Protein AF-A0A397C270-F1 (afdb_monomer)

Mean predicted aligned error: 6.36 Å

Secondary structure (DSSP, 8-state):
-TTTTT-HHHHHHHHHHTT--S-----------HHHHHHHHTT-----SSSHHHH--SSHHHHHHH-TTSHHHHH--BTTB-S------TTHHHHHHHIIIII--

Structure (mmCIF, N/CA/C/O backbone):
data_AF-A0A397C270-F1
#
_entry.id   AF-A0A397C270-F1
#
loop_
_atom_site.group_PDB
_atom_site.id
_atom_site.type_symbol
_atom_site.label_atom_id
_atom_site.label_alt_id
_atom_site.label_comp_id
_atom_site.label_asym_id
_atom_site.label_entity_id
_atom_site.label_seq_id
_atom_site.pdbx_PDB_ins_code
_atom_site.Cartn_x
_atom_site.Cartn_y
_atom_site.Cartn_z
_atom_site.occupancy
_atom_site.B_iso_or_equiv
_atom_site.auth_seq_id
_atom_site.auth_comp_id
_atom_site.auth_asym_id
_atom_site.auth_atom_id
_atom_site.pdbx_PDB_model_num
ATOM 1 N N . MET A 1 1 ? 6.887 -8.512 3.217 1.00 58.69 1 MET A N 1
ATOM 2 C CA . MET A 1 1 ? 6.119 -8.523 1.948 1.00 58.69 1 MET A CA 1
ATOM 3 C C . MET A 1 1 ? 4.794 -9.216 2.226 1.00 58.69 1 MET A C 1
ATOM 5 O O . MET A 1 1 ? 4.772 -10.439 2.288 1.00 58.69 1 MET A O 1
ATOM 9 N N . SER A 1 2 ? 3.718 -8.462 2.455 1.00 68.75 2 SER A N 1
ATOM 10 C CA . SER A 1 2 ? 2.409 -8.992 2.882 1.00 68.75 2 SER A CA 1
ATOM 11 C C . SER A 1 2 ? 1.846 -10.069 1.942 1.00 68.75 2 SER A C 1
ATOM 13 O O . SER A 1 2 ? 1.143 -10.967 2.392 1.00 68.75 2 SER A O 1
ATOM 15 N N . PHE A 1 3 ? 2.248 -10.055 0.666 1.00 77.00 3 PHE A N 1
ATOM 16 C CA . PHE A 1 3 ? 1.965 -11.124 -0.294 1.00 77.00 3 PHE A CA 1
ATOM 17 C C . PHE A 1 3 ? 2.569 -12.477 0.110 1.00 77.00 3 PHE A C 1
ATOM 19 O O . PHE A 1 3 ? 1.842 -13.455 0.257 1.00 77.00 3 PHE A O 1
ATOM 26 N N . PHE A 1 4 ? 3.876 -12.535 0.383 1.00 77.19 4 PHE A N 1
ATOM 27 C CA . PHE A 1 4 ? 4.543 -13.776 0.807 1.00 77.19 4 PHE A CA 1
ATOM 28 C C . PHE A 1 4 ? 4.138 -14.229 2.216 1.00 77.19 4 PHE A C 1
ATOM 30 O O . PHE A 1 4 ? 4.292 -15.399 2.548 1.00 77.19 4 PHE A O 1
ATOM 37 N N . ALA A 1 5 ? 3.594 -13.320 3.028 1.00 83.31 5 ALA A N 1
ATOM 38 C CA . ALA A 1 5 ? 3.019 -13.642 4.331 1.00 83.31 5 ALA A CA 1
ATOM 39 C C . ALA A 1 5 ? 1.556 -14.133 4.252 1.00 83.31 5 ALA A C 1
ATOM 41 O O . ALA A 1 5 ? 0.955 -14.393 5.290 1.00 83.31 5 ALA A O 1
ATOM 42 N N . GLY A 1 6 ? 0.956 -14.224 3.055 1.00 87.31 6 GLY A N 1
ATOM 43 C CA . GLY A 1 6 ? -0.447 -14.626 2.879 1.00 87.31 6 GLY A CA 1
ATOM 44 C C . GLY A 1 6 ? -1.469 -13.600 3.387 1.00 87.31 6 GLY A C 1
ATOM 45 O O . GLY A 1 6 ? -2.638 -13.926 3.559 1.00 87.31 6 GLY A O 1
ATOM 46 N N . GLN A 1 7 ? -1.053 -12.355 3.624 1.00 89.81 7 GLN A N 1
ATOM 47 C CA . GLN A 1 7 ? -1.876 -11.309 4.243 1.00 89.81 7 GLN A CA 1
ATOM 48 C C . GLN A 1 7 ? -2.665 -10.468 3.231 1.00 89.81 7 GLN A C 1
ATOM 50 O O . GLN A 1 7 ? -3.452 -9.617 3.633 1.00 89.81 7 GLN A O 1
ATOM 55 N N . CYS A 1 8 ? -2.483 -10.679 1.923 1.00 89.88 8 CYS A N 1
ATOM 56 C CA . CYS A 1 8 ? -3.154 -9.868 0.902 1.00 89.88 8 CYS A CA 1
ATOM 57 C C . CYS A 1 8 ? -4.682 -9.885 1.012 1.00 89.88 8 CYS A C 1
ATOM 59 O O . CYS A 1 8 ? -5.288 -8.830 0.861 1.00 89.88 8 CYS A O 1
ATOM 61 N N . GLY A 1 9 ? -5.292 -11.036 1.320 1.00 89.94 9 GLY A N 1
ATOM 62 C CA . GLY A 1 9 ? -6.742 -11.121 1.534 1.00 89.94 9 GLY A CA 1
ATOM 63 C C . GLY A 1 9 ? -7.200 -10.219 2.679 1.00 89.94 9 GLY A C 1
ATOM 64 O O . GLY A 1 9 ? -8.043 -9.357 2.477 1.00 89.94 9 GLY A O 1
ATOM 65 N N . ALA A 1 10 ? -6.543 -10.315 3.838 1.00 91.25 10 ALA A N 1
ATOM 66 C CA . ALA A 1 10 ? -6.866 -9.497 5.008 1.00 91.25 10 ALA A CA 1
ATOM 67 C C . ALA A 1 10 ? -6.688 -7.986 4.765 1.00 91.25 10 ALA A C 1
ATOM 69 O O . ALA A 1 10 ? -7.452 -7.179 5.291 1.00 91.25 10 ALA A O 1
ATOM 70 N N . VAL A 1 11 ? -5.700 -7.587 3.955 1.00 89.75 11 VAL A N 1
ATOM 71 C CA . VAL A 1 11 ? -5.516 -6.181 3.555 1.00 89.75 11 VAL A CA 1
ATOM 72 C C . VAL A 1 11 ? -6.663 -5.710 2.658 1.00 89.75 11 VAL A C 1
ATOM 74 O O . VAL A 1 11 ? -7.199 -4.626 2.877 1.00 89.75 11 VAL A O 1
ATOM 77 N N . VAL A 1 12 ? -7.061 -6.518 1.670 1.00 89.19 12 VAL A N 1
ATOM 78 C CA . VAL A 1 12 ? -8.192 -6.204 0.782 1.00 89.19 12 VAL A CA 1
ATOM 79 C C . VAL A 1 12 ? -9.501 -6.145 1.572 1.00 89.19 12 VAL A C 1
ATOM 81 O O . VAL A 1 12 ? -10.255 -5.188 1.415 1.00 89.19 12 VAL A O 1
ATOM 84 N N . ASP A 1 13 ? -9.736 -7.095 2.475 1.00 89.06 13 ASP A N 1
ATOM 85 C CA . ASP A 1 13 ? -10.914 -7.112 3.346 1.00 89.06 13 ASP A CA 1
ATOM 86 C C . ASP A 1 13 ? -10.961 -5.870 4.242 1.00 89.06 13 ASP A C 1
ATOM 88 O O . ASP A 1 13 ? -12.006 -5.233 4.365 1.00 89.06 13 ASP A O 1
ATOM 92 N N . ALA A 1 14 ? -9.822 -5.463 4.815 1.00 87.94 14 ALA A N 1
ATOM 93 C CA . ALA A 1 14 ? -9.737 -4.240 5.607 1.00 87.94 14 ALA A CA 1
ATOM 94 C C . ALA A 1 14 ? -10.097 -2.992 4.783 1.00 87.94 14 ALA A C 1
ATOM 96 O O . ALA A 1 14 ? -10.806 -2.123 5.288 1.00 87.94 14 ALA A O 1
ATOM 97 N N . ILE A 1 15 ? -9.659 -2.906 3.520 1.00 85.19 15 ILE A N 1
ATOM 98 C CA . ILE A 1 15 ? -10.044 -1.817 2.604 1.00 85.19 15 ILE A CA 1
ATOM 99 C C . ILE A 1 15 ? -11.556 -1.844 2.344 1.00 85.19 15 ILE A C 1
ATOM 101 O O . ILE A 1 15 ? -12.203 -0.802 2.400 1.00 85.19 15 ILE A O 1
ATOM 105 N N . LEU A 1 16 ? -12.138 -3.018 2.097 1.00 83.31 16 LEU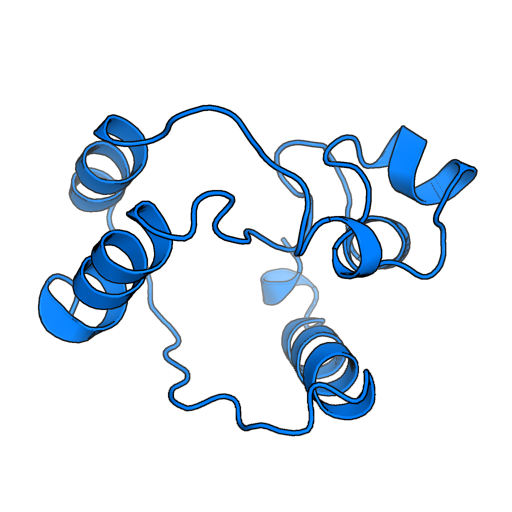 A N 1
ATOM 106 C CA . LEU A 1 16 ? -13.572 -3.156 1.826 1.00 83.31 16 LEU A CA 1
ATOM 107 C C . LEU A 1 16 ? -14.441 -2.783 3.039 1.00 83.31 16 LEU A C 1
ATOM 109 O O . LEU A 1 16 ? -15.472 -2.133 2.882 1.00 83.31 16 LEU A O 1
ATOM 113 N N . VAL A 1 17 ? -14.021 -3.168 4.246 1.00 82.75 17 VAL A N 1
ATOM 114 C CA . VAL A 1 17 ? -14.769 -2.939 5.496 1.00 82.75 17 VAL A CA 1
ATOM 115 C C . VAL A 1 17 ? -14.632 -1.506 6.014 1.00 82.75 17 VAL A C 1
ATOM 117 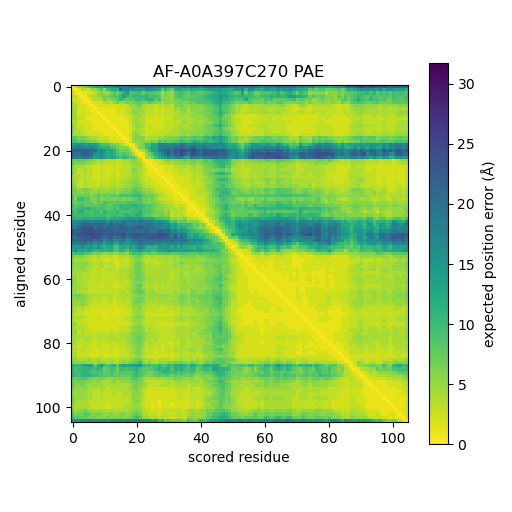O O . VAL A 1 17 ? -15.525 -1.029 6.710 1.00 82.75 17 VAL A O 1
ATOM 120 N N . ALA A 1 18 ? -13.568 -0.781 5.653 1.00 78.00 18 ALA A N 1
ATOM 121 C CA . ALA A 1 18 ? -13.302 0.585 6.119 1.00 78.00 18 ALA A CA 1
ATOM 122 C C . ALA A 1 18 ? -14.337 1.645 5.685 1.00 78.00 18 ALA A C 1
ATOM 124 O O . ALA A 1 18 ? -14.171 2.825 5.989 1.00 78.00 18 ALA A O 1
ATOM 125 N N . GLY A 1 19 ? -15.411 1.251 4.994 1.00 63.22 19 GLY A N 1
ATOM 126 C CA . GLY A 1 19 ? -16.497 2.159 4.637 1.00 63.22 19 GLY A CA 1
ATOM 127 C C . GLY A 1 19 ? -16.134 3.110 3.501 1.00 63.22 19 GLY A C 1
ATOM 128 O O . GLY A 1 19 ? -16.771 4.150 3.346 1.00 63.22 19 GLY A O 1
ATOM 129 N N . PHE A 1 20 ? -15.142 2.765 2.6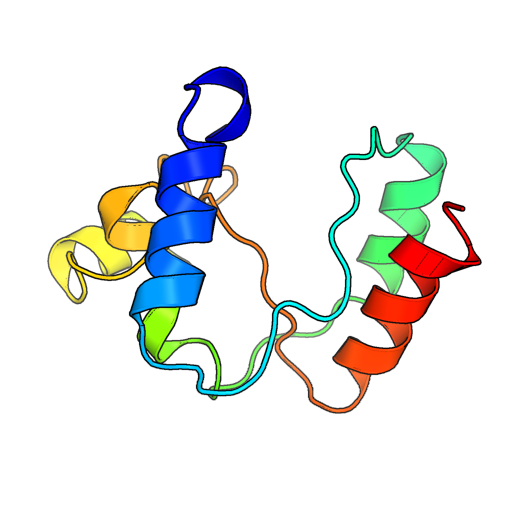70 1.00 64.50 20 PHE A N 1
ATOM 130 C CA . PHE A 1 20 ? -15.033 3.359 1.340 1.00 64.50 20 PHE A CA 1
ATOM 131 C C . PHE A 1 20 ? -16.234 2.859 0.528 1.00 64.50 20 PHE A C 1
ATOM 133 O O . PHE A 1 20 ? -16.142 1.875 -0.201 1.00 64.50 20 PHE A O 1
ATOM 140 N N . GLU A 1 21 ? -17.391 3.509 0.681 1.00 49.41 21 GLU A N 1
ATOM 141 C CA . GLU A 1 21 ? -18.686 3.091 0.120 1.00 49.41 21 GLU A CA 1
ATOM 142 C C . GLU A 1 21 ? -18.733 3.065 -1.424 1.00 49.41 21 GLU A C 1
ATOM 144 O O . GLU A 1 21 ? -19.801 2.883 -2.010 1.00 49.41 21 GLU A O 1
ATOM 149 N N . LYS A 1 22 ? -17.586 3.172 -2.116 1.00 51.44 22 LYS A N 1
ATOM 150 C CA . LYS A 1 22 ? -17.450 2.851 -3.536 1.00 51.44 22 LYS A CA 1
ATOM 151 C C . LYS A 1 22 ? -16.167 2.078 -3.887 1.00 51.44 22 LYS A C 1
ATOM 153 O O . LYS A 1 22 ? -15.120 2.667 -4.122 1.00 51.44 22 LYS A O 1
ATOM 158 N N . ILE A 1 23 ? -16.367 0.761 -4.014 1.00 65.88 23 ILE A N 1
ATOM 159 C CA . ILE A 1 23 ? -15.947 -0.146 -5.099 1.00 65.88 23 ILE A CA 1
ATOM 160 C C . ILE A 1 23 ? -14.449 -0.120 -5.431 1.00 65.88 23 ILE A C 1
ATOM 162 O O . ILE A 1 23 ? -13.990 0.736 -6.181 1.00 65.88 23 ILE A O 1
ATOM 166 N N . ILE A 1 24 ? -13.701 -1.139 -4.997 1.00 79.00 24 ILE A N 1
ATOM 167 C CA . ILE A 1 24 ? -12.512 -1.561 -5.754 1.00 79.00 24 ILE A CA 1
ATOM 168 C C . ILE A 1 24 ? -12.973 -1.774 -7.204 1.00 79.00 24 ILE A C 1
ATOM 170 O O . ILE A 1 24 ? -13.653 -2.753 -7.502 1.00 79.00 24 ILE A O 1
ATOM 174 N N . SER A 1 25 ? -12.686 -0.818 -8.086 1.00 86.56 25 SER A N 1
ATOM 175 C CA . SER A 1 25 ? -13.224 -0.789 -9.452 1.00 86.56 25 SER A CA 1
ATOM 176 C C . SER A 1 25 ? -12.498 -1.763 -10.374 1.00 86.56 25 SER A C 1
ATOM 178 O O . SER A 1 25 ? -13.073 -2.246 -11.347 1.00 86.56 25 SER A O 1
ATOM 180 N N . ALA A 1 26 ? -11.246 -2.071 -10.044 1.00 88.50 26 ALA A N 1
ATOM 181 C CA . ALA A 1 26 ? -10.437 -3.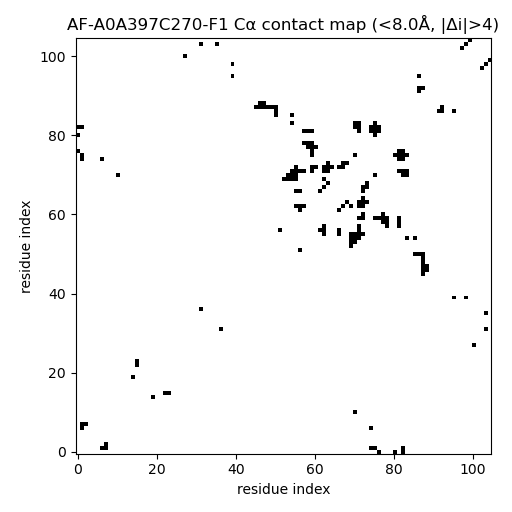086 -10.688 1.00 88.50 26 ALA A CA 1
ATOM 182 C C . ALA A 1 26 ? -9.378 -3.606 -9.705 1.00 88.50 26 ALA A C 1
ATOM 184 O O . ALA A 1 26 ? -8.864 -2.859 -8.873 1.00 88.50 26 ALA A O 1
ATOM 185 N N . LEU A 1 27 ? -9.032 -4.887 -9.824 1.00 89.69 27 LEU A N 1
ATOM 186 C CA . LEU A 1 27 ? -7.947 -5.522 -9.081 1.00 89.69 27 LEU A CA 1
ATOM 187 C C . LEU A 1 27 ? -7.105 -6.334 -10.066 1.00 89.69 27 LEU A C 1
ATOM 189 O O . LEU A 1 27 ? -7.651 -7.080 -10.878 1.00 89.69 27 LEU A O 1
ATOM 193 N N . LYS A 1 28 ? -5.781 -6.190 -10.001 1.00 91.38 28 LYS A N 1
ATOM 194 C CA . LYS A 1 28 ? -4.843 -6.919 -10.858 1.00 91.38 28 LYS A CA 1
ATOM 195 C C . LYS A 1 28 ? -3.677 -7.415 -10.010 1.00 91.38 28 LYS A C 1
ATOM 197 O O . LYS A 1 28 ? -3.050 -6.625 -9.311 1.00 91.38 28 LYS A O 1
ATOM 202 N N . LEU A 1 29 ? -3.381 -8.711 -10.080 1.00 91.44 29 LEU A N 1
ATOM 203 C CA . LEU A 1 29 ? -2.138 -9.263 -9.545 1.00 91.44 29 LEU A CA 1
ATOM 204 C C . LEU A 1 29 ? -1.109 -9.289 -10.674 1.00 91.44 29 LEU A C 1
ATOM 206 O O . LEU A 1 29 ? -1.345 -9.922 -11.701 1.00 91.44 29 LEU A O 1
ATOM 210 N N . VAL A 1 30 ? 0.015 -8.596 -10.494 1.00 90.62 30 VAL A N 1
ATOM 211 C CA . VAL A 1 30 ? 1.067 -8.496 -11.512 1.00 90.62 30 VAL A CA 1
ATOM 212 C C . VAL A 1 30 ? 2.441 -8.722 -10.914 1.00 90.62 30 VAL A C 1
ATOM 214 O O . VAL A 1 30 ? 2.701 -8.372 -9.765 1.00 90.62 30 VAL A O 1
ATOM 217 N N . HIS A 1 31 ? 3.336 -9.260 -11.734 1.00 90.12 31 HIS A N 1
ATOM 218 C CA . HIS A 1 31 ? 4.765 -9.224 -11.475 1.00 90.12 31 HIS A CA 1
ATOM 219 C C . HIS A 1 31 ? 5.372 -8.078 -12.289 1.00 90.12 31 HIS A C 1
ATOM 221 O O . HIS A 1 31 ? 5.358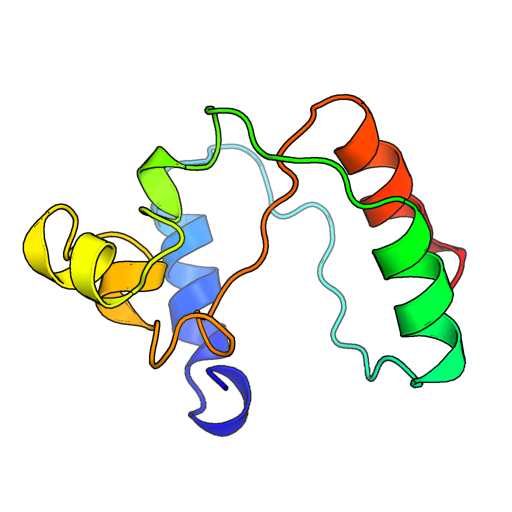 -8.125 -13.518 1.00 90.12 31 HIS A O 1
ATOM 227 N N . VAL A 1 32 ? 5.884 -7.045 -11.618 1.00 88.81 32 VAL A N 1
ATOM 228 C CA . VAL A 1 32 ? 6.465 -5.872 -12.287 1.00 88.81 32 VAL A CA 1
ATOM 229 C C . VAL A 1 32 ? 7.930 -6.164 -12.638 1.00 88.81 32 VAL A C 1
ATOM 231 O O . VAL A 1 32 ? 8.723 -6.415 -11.728 1.00 88.81 32 VAL A O 1
ATOM 234 N N . PRO A 1 33 ? 8.324 -6.161 -13.924 1.00 88.81 33 PRO A N 1
ATOM 235 C CA . PRO A 1 33 ? 9.726 -6.297 -14.297 1.00 88.81 33 PRO A CA 1
ATOM 236 C C . PRO A 1 33 ? 10.513 -5.046 -13.884 1.00 88.81 33 PRO A C 1
ATOM 238 O O . PRO A 1 33 ? 9.989 -3.936 -13.928 1.00 88.81 33 PRO A O 1
ATOM 241 N N . VAL A 1 34 ? 11.793 -5.214 -13.542 1.00 85.31 34 VAL A N 1
ATOM 242 C CA . VAL A 1 34 ? 12.659 -4.109 -13.082 1.00 85.31 34 VAL A CA 1
ATOM 243 C C . VAL A 1 34 ? 12.716 -2.960 -14.100 1.00 85.31 34 VAL A C 1
ATOM 245 O O . VAL A 1 34 ? 12.616 -1.804 -13.726 1.00 85.31 34 VAL A O 1
ATOM 248 N N . ALA A 1 35 ? 12.755 -3.253 -15.401 1.00 85.44 35 ALA A N 1
ATOM 249 C CA . ALA A 1 35 ? 12.754 -2.198 -16.418 1.00 85.44 35 ALA A CA 1
ATOM 250 C C . ALA A 1 35 ? 11.502 -1.294 -16.368 1.00 85.44 35 ALA A C 1
ATOM 252 O O . ALA A 1 35 ? 11.587 -0.116 -16.685 1.00 85.44 35 ALA A O 1
ATOM 253 N N . ALA A 1 36 ? 10.351 -1.830 -15.947 1.00 84.19 36 ALA A N 1
ATOM 254 C CA . ALA A 1 36 ? 9.117 -1.060 -15.831 1.00 84.19 36 ALA A CA 1
ATOM 255 C C . ALA A 1 36 ? 9.022 -0.301 -14.495 1.00 84.19 36 ALA A C 1
ATOM 257 O O . ALA A 1 36 ? 8.381 0.746 -14.437 1.00 84.19 36 ALA A O 1
ATOM 258 N N . ILE A 1 37 ? 9.648 -0.796 -13.415 1.00 81.19 37 ILE A N 1
ATOM 259 C CA . ILE A 1 37 ? 9.589 -0.095 -12.121 1.00 81.19 37 ILE A CA 1
ATOM 260 C C . ILE A 1 37 ? 10.365 1.223 -12.157 1.00 81.19 37 ILE A C 1
ATOM 262 O O . ILE A 1 37 ? 9.937 2.188 -11.531 1.00 81.19 37 ILE A O 1
ATOM 266 N N . ASP A 1 38 ? 11.455 1.286 -12.923 1.00 79.06 38 ASP A N 1
ATOM 267 C CA . ASP A 1 38 ? 12.254 2.505 -13.063 1.00 79.06 38 ASP A CA 1
ATOM 268 C C . ASP A 1 38 ? 11.440 3.633 -13.716 1.00 79.06 38 ASP A C 1
ATOM 270 O O . ASP A 1 38 ? 11.476 4.772 -13.250 1.00 79.06 38 ASP A O 1
ATOM 274 N N . GLU A 1 39 ? 10.635 3.313 -14.734 1.00 76.25 39 GLU A N 1
ATOM 275 C CA . GLU A 1 39 ? 9.726 4.274 -15.373 1.00 76.25 39 GLU A CA 1
ATOM 276 C C . GLU A 1 39 ? 8.620 4.746 -14.421 1.00 76.25 39 GLU A C 1
ATOM 278 O O . GLU A 1 39 ? 8.307 5.936 -14.379 1.00 76.25 39 GLU A O 1
ATOM 283 N N . PHE A 1 40 ? 8.061 3.835 -13.617 1.00 76.31 40 PHE A N 1
ATOM 284 C CA . PHE A 1 40 ? 7.050 4.171 -12.612 1.00 76.31 40 PHE A CA 1
ATOM 285 C C . PHE A 1 40 ? 7.605 5.103 -11.524 1.00 76.31 40 PHE A C 1
ATOM 287 O O . PHE A 1 40 ? 6.974 6.093 -11.157 1.00 76.31 40 PHE A O 1
ATOM 294 N N . LEU A 1 41 ? 8.808 4.814 -11.022 1.00 73.56 41 LEU A N 1
ATOM 295 C CA . LEU A 1 41 ? 9.436 5.578 -9.942 1.00 73.56 41 LEU A CA 1
ATOM 296 C C . LEU A 1 41 ? 10.034 6.912 -10.411 1.00 73.56 41 LEU A C 1
ATOM 298 O O . LEU A 1 41 ? 10.205 7.814 -9.592 1.00 73.56 41 LEU A O 1
ATOM 302 N N . ALA A 1 42 ? 10.312 7.081 -11.707 1.00 70.25 42 ALA A N 1
ATOM 303 C CA . ALA A 1 42 ? 10.847 8.328 -12.261 1.00 70.25 42 ALA A CA 1
ATOM 304 C C . ALA A 1 42 ? 9.884 9.527 -12.136 1.00 70.25 42 ALA A C 1
ATOM 306 O O . ALA A 1 42 ? 10.320 10.676 -12.191 1.00 70.25 42 ALA A O 1
ATOM 307 N N . ILE A 1 43 ? 8.584 9.271 -11.963 1.00 64.50 43 ILE A N 1
ATOM 308 C CA . ILE A 1 43 ? 7.534 10.299 -11.860 1.00 64.50 43 ILE A CA 1
ATOM 309 C C . ILE A 1 43 ? 7.254 10.666 -10.387 1.00 64.50 43 ILE A C 1
ATOM 311 O O . ILE A 1 43 ? 6.573 11.650 -10.107 1.00 64.50 43 ILE A O 1
ATOM 315 N N . TYR A 1 44 ? 7.832 9.930 -9.433 1.00 61.12 44 TYR A N 1
ATOM 316 C CA . TYR A 1 44 ? 7.445 9.993 -8.027 1.00 61.12 44 TYR A CA 1
ATOM 317 C C . TYR A 1 44 ? 7.809 11.333 -7.353 1.00 61.12 44 TYR A C 1
ATOM 319 O O . TYR A 1 44 ? 8.982 11.708 -7.262 1.00 61.12 44 TYR A O 1
ATOM 327 N N . LYS A 1 45 ? 6.798 12.053 -6.847 1.00 54.88 45 LYS A N 1
ATOM 328 C CA . LYS A 1 45 ? 6.915 13.309 -6.074 1.00 54.88 45 LYS A CA 1
ATOM 329 C C . LYS A 1 45 ? 6.437 13.101 -4.620 1.00 54.88 45 LYS A C 1
ATOM 331 O O . LYS A 1 45 ? 5.817 12.087 -4.341 1.00 54.88 45 LYS A O 1
ATOM 336 N N . PRO A 1 46 ? 6.777 13.990 -3.658 1.00 46.28 46 PRO A N 1
ATOM 337 C CA . PRO A 1 46 ? 6.458 13.776 -2.242 1.00 46.28 46 PRO A CA 1
ATOM 338 C C . PRO A 1 46 ? 5.020 14.159 -1.820 1.00 46.28 46 PRO A C 1
ATOM 340 O O . PRO A 1 46 ? 4.346 14.968 -2.451 1.00 46.28 46 PRO A O 1
ATOM 343 N N . VAL A 1 47 ? 4.635 13.619 -0.655 1.00 50.47 47 VAL A N 1
ATOM 344 C CA . VAL A 1 47 ? 3.290 13.146 -0.267 1.00 50.47 47 VAL A CA 1
A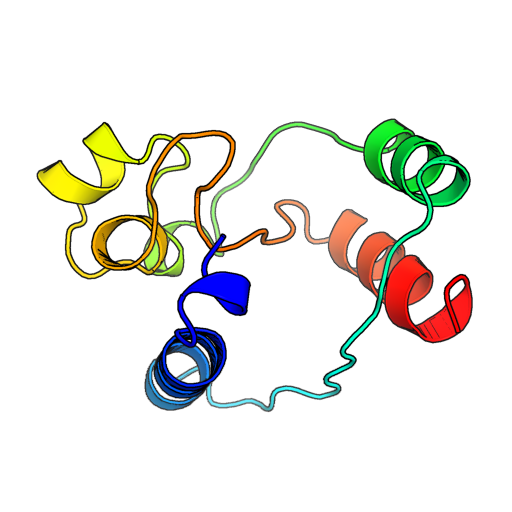TOM 345 C C . VAL A 1 47 ? 2.310 14.182 0.328 1.00 50.47 47 VAL A C 1
ATOM 347 O O . VAL A 1 47 ? 2.696 14.965 1.200 1.00 50.47 47 VAL A O 1
ATOM 350 N N . THR A 1 48 ? 1.002 14.097 -0.003 1.00 47.34 48 THR A N 1
ATOM 351 C CA . THR A 1 48 ? -0.107 14.785 0.713 1.00 47.34 48 THR A CA 1
ATOM 352 C C . THR A 1 48 ? -1.296 13.875 1.122 1.00 47.34 48 THR A C 1
ATOM 354 O O . THR A 1 48 ? -1.281 12.662 0.960 1.00 47.34 48 THR A O 1
ATOM 357 N N . ARG A 1 49 ? -2.295 14.444 1.821 1.00 52.34 49 ARG A N 1
ATOM 358 C CA . ARG A 1 49 ? -2.784 13.977 3.143 1.00 52.34 49 ARG A CA 1
ATOM 359 C C . ARG A 1 49 ? -4.040 13.071 3.172 1.00 52.34 49 ARG A C 1
ATOM 361 O O . ARG A 1 49 ? -4.438 12.674 4.264 1.00 52.34 49 ARG A O 1
ATOM 368 N N . GLN A 1 50 ? -4.690 12.736 2.052 1.00 55.59 50 GLN A N 1
ATOM 369 C CA . GLN A 1 50 ? -6.061 12.171 2.090 1.00 55.59 50 GLN A CA 1
ATOM 370 C C . GLN A 1 50 ? -6.171 10.645 2.305 1.00 55.59 50 GLN A C 1
ATOM 372 O O . GLN A 1 50 ? -7.068 10.225 3.030 1.00 55.59 50 GLN A O 1
ATOM 377 N N . TYR A 1 51 ? -5.244 9.817 1.802 1.00 63.53 51 TYR A N 1
ATOM 378 C CA . TYR A 1 51 ? -5.207 8.363 2.099 1.00 63.53 51 TYR A CA 1
ATOM 379 C C . TYR A 1 51 ? -4.329 7.995 3.309 1.00 63.53 51 TYR A C 1
ATOM 381 O O . TYR A 1 51 ? -4.287 6.842 3.750 1.00 63.53 51 TYR A O 1
ATOM 389 N N . HIS A 1 52 ? -3.657 8.994 3.885 1.00 65.44 52 HIS A N 1
ATOM 390 C CA . HIS A 1 52 ? -2.740 8.835 5.011 1.00 65.44 52 HIS A CA 1
ATOM 391 C C . HIS A 1 52 ? -3.416 8.379 6.300 1.00 65.44 52 HIS A C 1
ATOM 393 O O . HIS A 1 52 ? -2.792 7.669 7.082 1.00 65.44 52 HIS A O 1
ATOM 399 N N . SER A 1 53 ? -4.668 8.770 6.540 1.00 77.62 53 SER A N 1
ATOM 400 C CA . SER A 1 53 ? -5.368 8.398 7.773 1.00 77.62 53 SER A CA 1
ATOM 401 C C . SER A 1 53 ? -5.633 6.895 7.850 1.00 77.62 53 SER A C 1
ATOM 403 O O . SER A 1 53 ? -5.481 6.314 8.917 1.00 77.62 53 SER A O 1
ATOM 405 N N . PHE A 1 54 ? -5.973 6.260 6.726 1.00 84.81 54 PHE A N 1
ATOM 406 C CA . PHE A 1 54 ? -6.253 4.826 6.673 1.00 84.81 54 PHE A CA 1
ATOM 407 C C . PHE A 1 54 ? -4.987 3.979 6.491 1.00 84.81 54 PHE A C 1
ATOM 409 O O . PHE A 1 54 ? -4.802 2.961 7.164 1.00 84.81 54 PHE A O 1
ATOM 416 N N . CYS A 1 55 ? -4.073 4.418 5.618 1.00 89.19 55 CYS A N 1
ATOM 417 C CA . CYS A 1 55 ? -2.806 3.716 5.420 1.00 89.19 55 CYS A CA 1
ATOM 418 C C . CYS A 1 55 ? -1.875 3.859 6.629 1.00 89.19 55 CYS A C 1
ATOM 420 O O . CYS A 1 55 ? -1.127 2.934 6.925 1.00 89.19 55 CYS A O 1
ATOM 422 N N . GLY A 1 56 ? -1.938 4.985 7.338 1.00 89.88 56 GLY A N 1
ATOM 423 C CA . GLY A 1 56 ? -1.045 5.336 8.436 1.00 89.88 56 GLY A CA 1
ATOM 424 C C . GLY A 1 56 ? 0.227 6.064 7.983 1.00 89.88 56 GLY A C 1
ATOM 425 O O . GLY A 1 56 ? 0.505 6.171 6.780 1.00 89.88 56 GLY A O 1
ATOM 426 N N . PRO A 1 57 ? 1.023 6.576 8.940 1.00 89.50 57 PRO A N 1
ATOM 427 C CA . PRO A 1 57 ? 2.335 7.169 8.679 1.00 89.50 57 PRO A CA 1
ATOM 428 C C . PRO A 1 57 ? 3.219 6.264 7.813 1.00 89.50 57 PRO A C 1
ATOM 430 O O . PRO A 1 57 ? 3.156 5.044 7.929 1.00 89.50 57 PRO A O 1
ATOM 433 N N . PHE A 1 58 ? 4.046 6.852 6.941 1.00 87.50 58 PHE A N 1
ATOM 434 C CA . PHE A 1 58 ? 4.973 6.081 6.099 1.00 87.50 58 PHE A CA 1
ATOM 435 C C . PHE A 1 58 ? 5.966 5.265 6.935 1.00 87.50 58 PHE A C 1
ATOM 437 O O . PHE A 1 58 ? 6.247 4.112 6.607 1.00 87.50 58 PHE A O 1
ATOM 444 N N . ASP A 1 59 ? 6.479 5.863 8.013 1.00 91.25 59 ASP A N 1
ATOM 445 C CA . ASP A 1 59 ? 7.354 5.163 8.942 1.00 91.25 59 A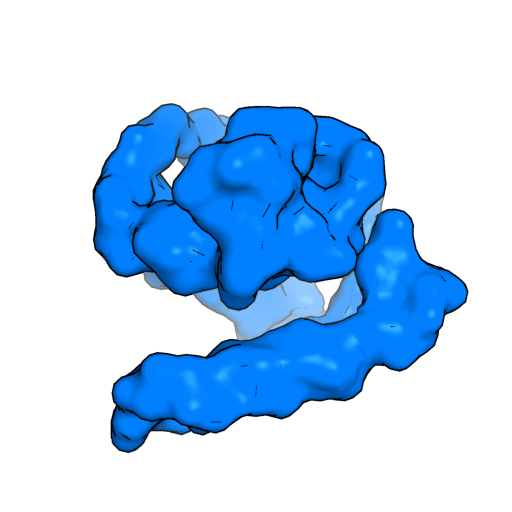SP A CA 1
ATOM 446 C C . ASP A 1 59 ? 6.556 4.132 9.748 1.00 91.25 59 ASP A C 1
ATOM 448 O O . ASP A 1 59 ? 5.600 4.470 10.448 1.00 91.25 59 ASP A O 1
ATOM 452 N N . VAL A 1 60 ? 6.960 2.866 9.647 1.00 92.62 60 VAL A N 1
ATOM 453 C CA . VAL A 1 60 ? 6.242 1.743 10.263 1.00 92.62 60 VAL A CA 1
ATOM 454 C C . VAL A 1 60 ? 6.329 1.775 11.790 1.00 92.62 60 VAL A C 1
ATOM 456 O O . VAL A 1 60 ? 5.382 1.359 12.456 1.00 92.62 60 VAL A O 1
ATOM 459 N N . HIS A 1 61 ? 7.425 2.271 12.368 1.00 94.69 61 HIS A N 1
ATOM 460 C CA . HIS A 1 61 ? 7.536 2.392 13.824 1.00 94.69 61 HIS A CA 1
ATOM 461 C C . HIS A 1 61 ? 6.585 3.473 14.330 1.00 94.69 61 HIS A C 1
ATOM 463 O O . HIS A 1 61 ? 5.805 3.217 15.245 1.00 94.69 61 HIS A O 1
ATOM 469 N N . VAL A 1 62 ? 6.560 4.626 13.655 1.00 94.38 62 VAL A N 1
ATOM 470 C CA . VAL A 1 62 ? 5.608 5.704 13.962 1.00 94.38 62 VAL A CA 1
ATOM 471 C C . VAL A 1 62 ? 4.166 5.227 13.781 1.00 94.38 62 VAL A C 1
ATOM 473 O O . VAL A 1 62 ? 3.315 5.514 14.620 1.00 94.38 62 VAL A O 1
ATOM 476 N N . ALA A 1 63 ? 3.874 4.470 12.719 1.00 93.81 63 ALA A N 1
ATOM 477 C CA . ALA A 1 63 ? 2.541 3.926 12.484 1.00 93.81 63 ALA A CA 1
ATOM 478 C C . ALA A 1 63 ? 2.107 2.953 13.588 1.00 93.81 63 ALA A C 1
ATOM 480 O O . ALA A 1 63 ? 0.974 3.033 14.045 1.00 93.81 63 ALA A O 1
ATOM 481 N N . ARG A 1 64 ? 2.994 2.074 14.064 1.00 94.88 64 ARG A N 1
ATOM 482 C CA . ARG A 1 64 ? 2.687 1.143 15.163 1.00 94.88 64 ARG A CA 1
ATOM 483 C C . ARG A 1 64 ? 2.429 1.846 16.487 1.00 94.88 64 ARG A C 1
ATOM 485 O O . ARG A 1 64 ? 1.582 1.396 17.248 1.00 94.88 64 ARG A O 1
ATOM 492 N N . GLU A 1 65 ? 3.161 2.915 16.767 1.00 96.00 65 GLU A N 1
ATOM 493 C CA . GLU A 1 65 ? 3.053 3.616 18.043 1.00 96.00 65 GLU A CA 1
ATOM 494 C C . GLU A 1 65 ? 1.866 4.584 18.067 1.00 96.00 65 GLU A C 1
ATOM 496 O O . GLU A 1 65 ? 1.071 4.574 19.004 1.00 96.00 65 GLU A O 1
ATOM 501 N N . LEU A 1 66 ? 1.714 5.396 17.018 1.00 93.75 66 LEU A N 1
ATOM 502 C CA . LEU A 1 66 ? 0.744 6.493 16.994 1.00 93.75 66 LEU A CA 1
ATOM 503 C C . LEU A 1 66 ? -0.563 6.146 16.273 1.00 93.75 66 LEU A C 1
ATOM 505 O O . LEU A 1 66 ? -1.570 6.821 16.480 1.00 93.75 66 LEU A O 1
ATOM 509 N N . ALA A 1 67 ? -0.563 5.130 15.407 1.00 92.81 67 ALA A N 1
ATOM 510 C CA . ALA A 1 67 ? -1.719 4.755 14.593 1.00 92.81 67 ALA A CA 1
ATOM 511 C C . ALA A 1 67 ? -1.832 3.222 14.397 1.00 92.81 67 ALA A C 1
ATOM 513 O O . ALA A 1 67 ? -1.920 2.753 13.255 1.00 92.81 67 ALA A O 1
ATOM 514 N N . PRO A 1 68 ? -1.830 2.418 15.483 1.00 94.50 68 PRO A N 1
ATOM 515 C CA . PRO A 1 68 ? -1.676 0.957 15.428 1.00 94.50 68 PRO A CA 1
ATOM 516 C C . PRO A 1 68 ? -2.767 0.224 14.640 1.00 94.50 68 PRO A C 1
ATOM 518 O O . PRO A 1 68 ? -2.569 -0.919 14.245 1.00 94.50 68 PRO A O 1
ATOM 521 N N . THR A 1 69 ? -3.917 0.860 14.410 1.00 92.69 69 THR A N 1
ATOM 522 C CA . THR A 1 69 ? -5.059 0.294 13.676 1.00 92.69 69 THR A CA 1
ATOM 523 C C . THR A 1 69 ? -5.014 0.553 12.168 1.00 92.69 69 THR A C 1
ATOM 525 O O . THR A 1 69 ? -5.888 0.092 11.438 1.00 92.69 69 THR A O 1
ATOM 528 N N . THR A 1 70 ? -4.017 1.295 11.684 1.00 92.81 70 THR A N 1
ATOM 529 C CA . THR A 1 70 ? -3.832 1.578 10.253 1.00 92.81 70 THR A CA 1
ATOM 530 C C . THR A 1 70 ? -3.169 0.413 9.529 1.00 92.81 70 THR A C 1
ATOM 532 O O . THR A 1 70 ? -2.504 -0.419 10.149 1.00 92.81 70 THR A O 1
ATOM 535 N N . LEU A 1 71 ? -3.283 0.359 8.198 1.00 92.44 71 LEU A N 1
ATOM 536 C CA . LEU A 1 71 ? -2.702 -0.741 7.417 1.00 92.44 71 LEU A CA 1
ATOM 537 C C . LEU A 1 71 ? -1.185 -0.887 7.628 1.00 92.44 71 LEU A C 1
ATOM 539 O O . LEU A 1 71 ? -0.698 -2.004 7.797 1.00 92.44 71 LEU A O 1
ATOM 543 N N . ARG A 1 72 ? -0.436 0.222 7.669 1.00 93.81 72 ARG A N 1
ATOM 544 C CA . ARG A 1 72 ? 1.012 0.208 7.944 1.00 93.81 72 ARG A CA 1
ATOM 545 C C . ARG A 1 72 ? 1.321 -0.167 9.393 1.00 93.81 72 ARG A C 1
ATOM 547 O O . ARG A 1 72 ? 2.324 -0.836 9.626 1.00 93.81 72 ARG A O 1
ATOM 554 N N . GLY A 1 73 ? 0.464 0.212 10.343 1.00 94.38 73 GLY A N 1
ATOM 555 C CA . GLY A 1 73 ? 0.586 -0.185 11.749 1.00 94.38 73 GLY A CA 1
ATOM 556 C C . GLY A 1 73 ? 0.405 -1.693 11.957 1.00 94.38 73 GLY A C 1
ATOM 557 O O . GLY A 1 73 ? 1.195 -2.309 12.670 1.00 94.38 73 GLY A O 1
ATOM 558 N N . ILE A 1 74 ? -0.581 -2.294 11.283 1.00 93.50 74 ILE A N 1
ATOM 559 C CA . ILE A 1 74 ? -0.927 -3.718 11.421 1.00 93.50 74 ILE A CA 1
ATOM 560 C C . ILE A 1 74 ? -0.001 -4.612 10.584 1.00 93.50 74 ILE A C 1
ATOM 562 O O . ILE A 1 74 ? 0.499 -5.623 11.077 1.00 93.50 74 ILE A O 1
ATOM 566 N N . TYR A 1 75 ? 0.221 -4.261 9.314 1.00 93.75 75 TYR A N 1
ATOM 567 C CA . TYR A 1 75 ? 0.843 -5.152 8.325 1.00 93.75 75 TYR A CA 1
ATOM 568 C C . TYR A 1 75 ? 2.252 -4.724 7.894 1.00 93.75 75 TYR A C 1
ATOM 570 O O . TYR A 1 75 ? 2.952 -5.488 7.225 1.00 93.75 75 TYR A O 1
ATOM 578 N N . GLY A 1 76 ? 2.684 -3.507 8.235 1.00 92.88 76 GLY A N 1
ATOM 579 C CA . GLY A 1 76 ? 4.018 -3.019 7.896 1.00 92.88 76 GLY A CA 1
ATOM 580 C C . GLY A 1 76 ? 5.104 -3.754 8.679 1.00 92.88 76 GLY A C 1
ATOM 581 O O . GLY A 1 76 ? 4.921 -4.087 9.848 1.00 92.88 76 GLY A O 1
ATOM 582 N N . HIS A 1 77 ? 6.261 -3.982 8.051 1.00 91.38 77 HIS A N 1
ATOM 583 C CA . HIS A 1 77 ? 7.438 -4.594 8.682 1.00 91.38 77 HIS A CA 1
ATOM 584 C C . HIS A 1 77 ? 8.610 -3.617 8.809 1.00 91.38 77 HIS A C 1
ATOM 586 O O . HIS A 1 77 ? 9.164 -3.464 9.896 1.00 91.38 77 HIS A O 1
ATOM 592 N N . THR A 1 78 ? 8.964 -2.956 7.706 1.00 91.94 78 THR A N 1
ATOM 593 C CA . THR A 1 78 ? 10.014 -1.931 7.600 1.00 91.94 78 THR A CA 1
ATOM 594 C C . THR A 1 78 ? 9.519 -0.808 6.689 1.00 91.94 78 THR A C 1
ATOM 596 O O . THR A 1 78 ? 8.527 -0.991 5.989 1.00 91.94 78 THR A O 1
ATOM 599 N N . ASN A 1 79 ? 10.215 0.328 6.622 1.00 87.62 79 ASN A N 1
ATOM 600 C CA . ASN A 1 79 ? 9.791 1.440 5.757 1.00 87.62 79 ASN A CA 1
ATOM 601 C C . ASN A 1 79 ? 9.784 1.066 4.260 1.00 87.62 79 ASN A C 1
ATOM 603 O O . ASN A 1 79 ? 8.940 1.549 3.514 1.00 87.62 79 ASN A O 1
ATOM 607 N N . MET A 1 80 ? 10.659 0.146 3.829 1.00 87.31 80 MET A N 1
ATOM 608 C CA . MET A 1 80 ? 10.625 -0.417 2.468 1.00 87.31 80 MET A CA 1
ATOM 609 C C . MET A 1 80 ? 9.577 -1.530 2.302 1.00 87.31 80 MET A C 1
ATOM 611 O O . MET A 1 80 ? 9.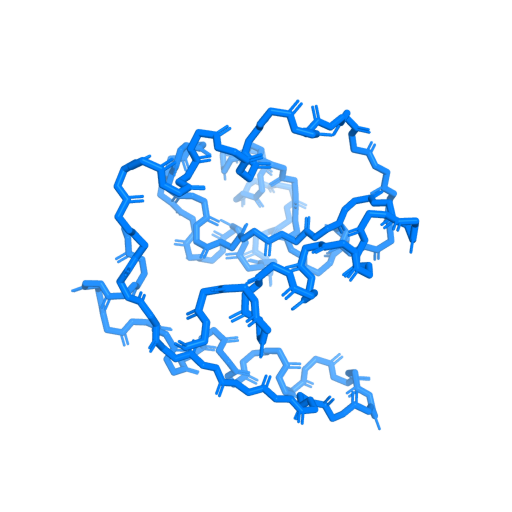161 -1.838 1.191 1.00 87.31 80 MET A O 1
ATOM 615 N N . GLN A 1 81 ? 9.162 -2.169 3.397 1.00 89.19 81 GLN A N 1
ATOM 616 C CA . GLN A 1 81 ? 8.164 -3.240 3.426 1.00 89.19 81 GLN A CA 1
ATOM 617 C C . GLN A 1 81 ? 6.962 -2.810 4.273 1.00 89.19 81 GLN A C 1
ATOM 619 O O . GLN A 1 81 ? 6.596 -3.475 5.245 1.00 89.19 81 GLN A O 1
ATOM 624 N N . ASN A 1 82 ? 6.361 -1.681 3.911 1.00 90.44 82 ASN A N 1
ATOM 625 C CA . ASN A 1 82 ? 5.291 -1.022 4.664 1.00 90.44 82 ASN A CA 1
ATOM 626 C C . ASN A 1 82 ? 3.880 -1.551 4.322 1.00 90.44 82 ASN A C 1
ATOM 628 O O . ASN A 1 82 ? 2.888 -0.923 4.666 1.00 90.44 82 ASN A O 1
ATOM 632 N N . ALA A 1 83 ? 3.789 -2.709 3.664 1.00 91.81 83 ALA A N 1
ATOM 633 C CA . ALA A 1 83 ? 2.568 -3.394 3.223 1.00 91.81 83 ALA A CA 1
ATOM 634 C C . ALA A 1 83 ? 1.773 -2.732 2.090 1.00 91.81 83 ALA A C 1
ATOM 636 O O . ALA A 1 83 ? 1.322 -3.453 1.201 1.00 91.81 83 ALA A O 1
ATOM 637 N N . VAL A 1 84 ? 1.601 -1.407 2.099 1.00 90.00 84 VAL A N 1
ATOM 638 C CA . VAL A 1 84 ? 0.754 -0.705 1.126 1.00 90.00 84 VAL A CA 1
ATOM 639 C C . VAL A 1 84 ? 1.391 0.561 0.561 1.00 90.00 84 VAL A C 1
ATOM 641 O O . VAL A 1 84 ? 1.925 1.416 1.278 1.00 90.00 84 VAL A O 1
ATOM 644 N N . HIS A 1 85 ? 1.241 0.691 -0.753 1.00 87.88 85 HIS A N 1
ATOM 645 C CA . HIS A 1 85 ? 1.462 1.912 -1.505 1.00 87.88 85 HIS A CA 1
ATOM 646 C C . HIS A 1 85 ? 0.114 2.579 -1.795 1.00 87.88 85 HIS A C 1
ATOM 648 O O . HIS A 1 85 ? -0.861 1.893 -2.098 1.00 87.88 85 HIS A O 1
ATOM 654 N N . CYS A 1 86 ? 0.059 3.901 -1.696 1.00 83.50 86 CYS A N 1
ATOM 655 C CA . CYS A 1 86 ? -1.113 4.690 -2.046 1.00 83.50 86 CYS A CA 1
ATOM 656 C C . CYS A 1 86 ? -0.643 5.966 -2.737 1.00 83.50 86 CYS A C 1
ATOM 658 O O . CYS A 1 86 ? 0.281 6.606 -2.230 1.00 83.50 86 CYS A O 1
ATOM 660 N N . THR A 1 87 ? -1.301 6.330 -3.838 1.00 79.19 87 THR A N 1
ATOM 661 C CA . THR A 1 87 ? -1.048 7.604 -4.511 1.00 79.19 87 THR A CA 1
ATOM 662 C C . THR A 1 87 ? -1.298 8.766 -3.551 1.00 79.19 87 THR A C 1
ATOM 664 O O . THR A 1 87 ? -2.195 8.727 -2.696 1.00 79.19 87 THR A O 1
ATOM 667 N N . ASP A 1 88 ? -0.472 9.791 -3.666 1.00 71.19 88 ASP A N 1
ATOM 668 C CA . ASP A 1 88 ? -0.380 10.922 -2.751 1.00 71.19 88 ASP A CA 1
ATOM 669 C C . ASP A 1 88 ? -0.744 12.269 -3.394 1.00 71.19 88 ASP A C 1
ATOM 671 O O . ASP A 1 88 ? -0.812 13.293 -2.697 1.00 71.19 88 ASP A O 1
ATOM 675 N N . SER A 1 89 ? -1.053 12.241 -4.691 1.00 69.38 89 SER A N 1
ATOM 676 C CA . SER A 1 89 ? -1.525 13.355 -5.500 1.00 69.38 89 SER A CA 1
ATOM 677 C C . SER A 1 89 ? -2.777 12.931 -6.292 1.00 69.38 89 SER A C 1
ATOM 679 O O . SER A 1 89 ? -2.788 11.880 -6.940 1.00 69.38 89 SER A O 1
ATOM 681 N N . PRO A 1 90 ? -3.856 13.740 -6.277 1.00 69.06 90 PRO A N 1
ATOM 682 C CA . PRO A 1 90 ? -5.013 13.520 -7.146 1.00 69.06 90 PRO A CA 1
ATOM 683 C C . PRO A 1 90 ? -4.644 13.488 -8.635 1.00 69.06 90 PRO A C 1
ATOM 685 O O . PRO A 1 90 ? -5.315 12.827 -9.428 1.00 69.06 90 PRO A O 1
ATOM 688 N N . GLU A 1 91 ? -3.594 14.217 -9.012 1.00 75.38 91 GLU A N 1
ATOM 689 C CA . GLU A 1 91 ? -3.090 14.302 -10.377 1.00 75.38 91 GLU A CA 1
ATOM 690 C C . GLU A 1 91 ? -2.355 13.009 -10.782 1.00 75.38 91 GLU A C 1
ATOM 692 O O . GLU A 1 91 ? -2.605 12.469 -11.869 1.00 75.38 91 GLU A O 1
ATOM 697 N N . ASP A 1 92 ? -1.531 12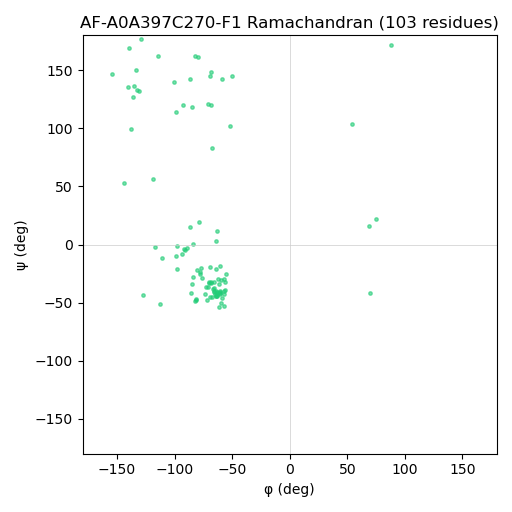.465 -9.880 1.00 80.94 92 ASP A N 1
ATOM 698 C CA . ASP A 1 92 ? -0.694 11.285 -10.130 1.00 80.94 92 ASP A CA 1
ATOM 699 C C . ASP A 1 92 ? -1.491 9.973 -10.112 1.00 80.94 92 ASP A C 1
ATOM 701 O O . ASP A 1 92 ? -1.192 9.055 -10.882 1.00 80.94 92 ASP A O 1
ATOM 705 N N . GLY A 1 93 ? -2.592 9.901 -9.355 1.00 80.62 93 GLY A N 1
ATOM 706 C CA . GLY A 1 93 ? -3.417 8.690 -9.279 1.00 80.62 93 GLY A CA 1
ATOM 707 C C . GLY A 1 93 ? -3.931 8.202 -10.641 1.00 80.62 93 GLY A C 1
ATOM 708 O O . GLY A 1 93 ? -4.056 6.995 -10.878 1.00 80.62 93 GLY A O 1
ATOM 709 N N . SER A 1 94 ? -4.185 9.125 -11.575 1.00 84.25 94 SER A N 1
ATOM 710 C CA . SER A 1 94 ? -4.598 8.786 -12.941 1.00 84.25 94 SER A CA 1
ATOM 711 C C . SER A 1 94 ? -3.465 8.174 -13.776 1.00 84.25 94 SER A C 1
ATOM 713 O O . SER A 1 94 ? -3.718 7.250 -14.553 1.00 84.25 94 SER A O 1
ATOM 715 N N . LEU A 1 95 ? -2.231 8.651 -13.591 1.00 85.25 95 LEU A N 1
ATOM 716 C CA . LEU A 1 95 ? -1.032 8.163 -14.271 1.00 85.25 95 LEU A CA 1
ATOM 717 C C . LEU A 1 95 ? -0.646 6.781 -13.744 1.00 85.25 95 LEU A C 1
ATOM 719 O O . LEU A 1 95 ? -0.470 5.856 -14.536 1.00 85.25 95 LEU A O 1
ATOM 723 N N . GLU A 1 96 ? -0.611 6.613 -12.420 1.00 87.25 96 GLU A N 1
ATOM 724 C CA . GLU A 1 96 ? -0.318 5.330 -11.774 1.00 87.25 96 GLU A CA 1
ATOM 725 C C . GLU A 1 96 ? -1.328 4.251 -12.191 1.00 87.25 96 GLU A C 1
ATOM 727 O O . GLU A 1 96 ? -0.954 3.146 -12.592 1.00 87.25 96 GLU A O 1
ATOM 732 N N . THR A 1 97 ? -2.625 4.581 -12.179 1.00 88.19 97 THR A N 1
ATOM 733 C CA . THR A 1 97 ? -3.680 3.644 -12.597 1.00 88.19 97 THR A CA 1
ATOM 734 C C . THR A 1 97 ? -3.537 3.270 -14.075 1.00 88.19 97 THR A C 1
ATOM 736 O O . THR A 1 97 ? -3.651 2.096 -14.432 1.00 88.19 97 THR A O 1
ATOM 739 N N . GLN A 1 98 ? -3.260 4.233 -14.962 1.00 88.94 98 GLN A N 1
ATOM 740 C CA . GLN A 1 98 ? -3.037 3.944 -16.384 1.00 88.94 98 GLN A CA 1
ATOM 741 C C . GLN A 1 98 ? -1.803 3.072 -16.609 1.00 88.94 98 GLN A C 1
ATOM 743 O O . GLN A 1 98 ? -1.856 2.147 -17.422 1.00 88.94 98 GLN A O 1
ATOM 748 N N . PHE A 1 99 ? -0.723 3.320 -15.873 1.00 88.38 99 PHE A N 1
ATOM 749 C CA . PHE A 1 99 ? 0.478 2.505 -15.944 1.00 88.38 99 PHE A CA 1
ATOM 750 C C . PHE A 1 99 ? 0.163 1.033 -15.638 1.00 88.38 99 PHE A C 1
ATOM 752 O O . PHE A 1 99 ? 0.410 0.171 -16.481 1.00 88.38 99 PHE A O 1
ATOM 759 N N . PHE A 1 100 ? -0.490 0.734 -14.509 1.00 90.62 100 PHE A N 1
ATOM 760 C CA . PHE A 1 100 ? -0.783 -0.652 -14.115 1.00 90.62 100 PHE A CA 1
ATOM 761 C C . PHE A 1 100 ? -1.877 -1.345 -14.944 1.00 90.62 100 PHE A C 1
ATOM 763 O O . PHE A 1 100 ? -1.779 -2.548 -15.207 1.00 90.62 100 PHE A O 1
ATOM 770 N N . PHE A 1 101 ? -2.923 -0.621 -15.357 1.00 91.00 101 PHE A N 1
ATOM 771 C CA . PHE A 1 101 ? -4.085 -1.216 -16.032 1.00 91.00 101 PHE A CA 1
ATOM 772 C C . PHE A 1 101 ? -4.072 -1.088 -17.562 1.00 91.00 101 PHE A C 1
ATOM 774 O O . PHE A 1 101 ? -4.908 -1.714 -18.213 1.00 91.00 101 PHE A O 1
ATOM 781 N N . ARG A 1 102 ? -3.157 -0.306 -18.153 1.00 88.81 102 ARG A N 1
ATOM 782 C CA . ARG A 1 102 ? -3.035 -0.165 -19.618 1.00 88.81 102 ARG A CA 1
ATOM 783 C C . ARG A 1 102 ? -1.631 -0.413 -20.161 1.00 88.81 102 ARG A C 1
ATOM 785 O O . ARG A 1 102 ? -1.526 -1.059 -21.194 1.00 88.81 102 ARG A O 1
ATOM 792 N N . VAL A 1 103 ? -0.580 0.102 -19.518 1.00 87.00 103 VAL A N 1
ATOM 793 C CA . VAL A 1 103 ? 0.801 -0.024 -20.034 1.00 87.00 103 VAL A CA 1
ATOM 794 C C . VAL A 1 103 ? 1.403 -1.380 -19.665 1.00 87.00 103 VAL A C 1
ATOM 796 O O . VAL A 1 103 ? 1.880 -2.101 -20.532 1.00 87.00 103 VAL A O 1
ATOM 799 N N . LEU A 1 104 ? 1.300 -1.769 -18.393 1.00 84.56 104 LEU A N 1
ATOM 800 C CA . LEU A 1 104 ? 1.681 -3.089 -17.868 1.00 84.56 104 LEU A CA 1
ATOM 801 C C . LEU A 1 104 ? 0.626 -4.183 -18.155 1.00 84.56 104 LEU A C 1
ATOM 803 O O . LEU A 1 104 ? 0.568 -5.173 -17.419 1.00 84.56 104 LEU A O 1
ATOM 807 N N . ALA A 1 105 ? -0.267 -3.973 -19.134 1.00 66.94 105 ALA A N 1
ATOM 808 C CA . ALA A 1 105 ? -1.424 -4.827 -19.429 1.00 66.94 105 ALA A CA 1
ATOM 809 C C . ALA A 1 105 ? -1.033 -6.274 -19.742 1.00 66.94 105 ALA A C 1
ATOM 811 O O . ALA A 1 105 ? -0.249 -6.497 -20.688 1.00 66.94 105 ALA A O 1
#

Radius of gyration: 14.06 Å; Cα contacts (8 Å, |Δi|>4): 100; chains: 1; bounding box: 31×29×38 Å

pLDDT: mean 81.93, std 12.56, range [46.28, 96.0]

InterPro domains:
  IPR034907 Nucleoside diphosphate kinase-like domain [PF00334] (45-102)
  IPR034907 Nucleoside diphosphate kinase-like domain [SM00562] (6-105)
  IPR036850 Nucleoside diphosphate kinase-like domain superfamily [G3DSA:3.30.70.141] (45-103)
  IPR036850 Nucleoside diphosphate kinase-like domain superfamily [SSF54919] (8-103)

Sequence (105 aa):
MSFFAGQCGAVVDAILVAGFEKIISALKLVHVPVAAIDEFLAIYKPVTRQYHSFCGPFDVHVARELAPTTLRGIYGHTNMQNAVHCTDSPEDGSLETQFFFRVLA

Foldseek 3Di:
DCVVVVCPVVLVVLVVPVPPVDDPPDDDDDDDDPVLVCVVCVVDDDADDDCCLQQDDLALVCCLPPPCNHQQNPQNDGSVRSPDDDDGDPVCVVVNCCSVPPVVD

Solvent-accessible surface area (backbone atoms only — not comparable to full-atom values): 6410 Å² total; per-residue (Å²): 97,36,66,86,69,69,39,51,62,61,54,52,50,50,55,63,68,68,63,58,90,72,66,90,85,75,88,82,91,79,86,82,53,70,81,56,51,55,63,61,57,71,71,68,74,89,80,50,76,83,61,38,74,58,42,22,52,71,48,23,69,60,4,41,74,79,34,47,89,13,50,11,21,66,54,26,76,38,66,91,36,24,60,72,88,74,73,42,42,87,76,52,42,59,54,56,50,44,41,62,70,59,71,69,97

Organism: Aphanomyces astaci (NCBI:txid112090)

Nearest PDB structures (foldseek):
  7ung-assembly1_5  TM=8.559E-01  e=1.817E-05  Homo sapiens
  8otz-assembly1_AV  TM=8.456E-01  e=4.653E-05  Bos taurus
  8g2z-assembly1_2M  TM=8.705E-01  e=5.428E-03  Tetrahymena thermophila CU428
  8x2u-assembly1_M  TM=7.865E-01  e=2.358E-02  Mus musculus
  8glv-assembly1_Gz  TM=5.524E-01  e=3.598E-03  Chlamydomonas reinhardtii